Protein AF-A0A553UM55-F1 (afdb_monomer)

Solvent-accessible surface area (backbone atoms only — not comparable to full-atom values): 8524 Å² total; per-residue (Å²): 117,70,66,62,57,51,51,53,53,50,52,52,50,50,52,51,50,57,58,71,70,50,96,56,97,57,53,70,60,54,51,50,51,49,63,61,45,49,60,54,52,50,52,53,50,52,53,51,48,54,51,54,50,28,52,60,49,50,72,75,58,65,62,60,73,40,74,34,37,42,31,39,67,49,100,84,70,50,80,46,75,49,78,46,79,36,34,37,67,50,39,27,41,48,60,56,29,18,75,70,30,50,38,32,50,45,96,89,48,75,47,77,30,55,64,72,37,45,77,44,67,89,67,65,50,70,68,42,34,50,25,36,44,76,70,66,75,54,77,70,45,74,46,81,81,88,81,129

Mean predicted aligned error: 13.41 Å

Radius of gyration: 24.22 Å; Cα contacts (8 Å, |Δi|>4): 176; chains: 1; bounding box: 52×24×69 Å

Nearest PDB structures (foldseek):
  2wbl-assembly1_B  TM=4.075E-01  e=6.014E+00  Arabidopsis thaliana
  4u7c-assembly1_A  TM=3.956E-01  e=9.672E+00  Homo sapiens

Organism: NCBI:txid2592048

Structure (mmCIF, N/CA/C/O backbone):
data_AF-A0A553UM55-F1
#
_entry.id   AF-A0A553UM55-F1
#
loop_
_atom_site.group_PDB
_atom_site.id
_atom_site.type_symbol
_atom_site.label_atom_id
_atom_site.label_alt_id
_atom_site.label_comp_id
_atom_site.label_asym_id
_atom_site.label_entity_id
_atom_site.label_seq_id
_atom_site.pdbx_PDB_ins_code
_atom_site.Cartn_x
_atom_site.Cartn_y
_atom_site.Cartn_z
_atom_site.occupancy
_atom_site.B_iso_or_equiv
_atom_site.auth_seq_id
_atom_site.auth_comp_id
_atom_site.auth_asym_id
_atom_site.auth_atom_id
_atom_site.pdbx_PDB_model_num
ATOM 1 N N . MET A 1 1 ? -25.617 -8.669 10.682 1.00 58.22 1 MET A N 1
ATOM 2 C CA . MET A 1 1 ? -24.338 -8.615 11.431 1.00 58.22 1 MET A CA 1
ATOM 3 C C . MET A 1 1 ? -24.186 -7.344 12.269 1.00 58.22 1 MET A C 1
ATOM 5 O O . MET A 1 1 ? -23.932 -7.460 13.457 1.00 58.22 1 MET A O 1
ATOM 9 N N . THR A 1 2 ? -24.392 -6.146 11.711 1.00 71.25 2 THR A N 1
ATOM 10 C CA . THR A 1 2 ? -24.262 -4.844 12.415 1.00 71.25 2 THR A CA 1
ATOM 11 C C . THR A 1 2 ? -25.184 -4.676 13.632 1.00 71.25 2 THR A C 1
ATOM 13 O O . THR A 1 2 ? -24.784 -4.100 14.637 1.00 71.25 2 THR A O 1
ATOM 16 N N . TRP A 1 3 ? -26.387 -5.251 13.582 1.00 69.56 3 TRP A N 1
ATOM 17 C CA . TRP A 1 3 ? -27.354 -5.278 14.689 1.00 69.56 3 TRP A CA 1
ATOM 18 C C . TRP A 1 3 ? -26.800 -5.879 15.996 1.00 69.56 3 TRP A C 1
ATOM 20 O O . TRP A 1 3 ? -27.029 -5.332 17.072 1.00 69.56 3 TRP A O 1
ATOM 30 N N . PHE A 1 4 ? -26.023 -6.966 15.917 1.00 78.56 4 PHE A N 1
ATOM 31 C CA . PHE A 1 4 ? -25.440 -7.608 17.104 1.00 78.56 4 PHE A CA 1
ATOM 32 C C . PHE A 1 4 ? -24.376 -6.733 17.783 1.00 78.56 4 PHE A C 1
ATOM 34 O O . PHE A 1 4 ? -24.285 -6.722 19.011 1.00 78.56 4 PHE A O 1
ATOM 41 N N . TYR A 1 5 ? -23.615 -5.963 16.999 1.00 69.50 5 TYR A N 1
ATOM 42 C CA . TYR A 1 5 ? -22.634 -5.003 17.516 1.00 69.50 5 TYR A CA 1
ATOM 43 C C . TYR A 1 5 ? -23.304 -3.800 18.189 1.00 69.50 5 TYR A C 1
ATOM 45 O O . TYR A 1 5 ? -22.850 -3.342 19.235 1.00 69.50 5 TYR A O 1
ATOM 53 N N . LEU A 1 6 ? -24.424 -3.319 17.637 1.00 77.00 6 LEU A N 1
ATOM 54 C CA . LEU A 1 6 ? -25.209 -2.247 18.256 1.00 77.00 6 LEU A CA 1
ATOM 55 C C . LEU A 1 6 ? -25.802 -2.686 19.596 1.00 77.00 6 LEU A C 1
ATOM 57 O O . LEU A 1 6 ? -25.670 -1.967 20.584 1.00 77.00 6 LEU A O 1
ATOM 61 N N . LEU A 1 7 ? -26.391 -3.883 19.654 1.00 80.31 7 LEU A N 1
ATOM 62 C CA . LEU A 1 7 ? -26.957 -4.420 20.892 1.00 80.31 7 LEU A CA 1
ATOM 63 C C . LEU A 1 7 ? -25.908 -4.580 21.990 1.00 80.31 7 LEU A C 1
ATOM 65 O O . LEU A 1 7 ? -26.149 -4.152 23.114 1.00 80.31 7 LEU A O 1
ATOM 69 N N . THR A 1 8 ? -24.743 -5.149 21.673 1.00 77.25 8 THR A N 1
ATOM 70 C CA . THR A 1 8 ? -23.663 -5.319 22.658 1.00 77.25 8 THR A CA 1
ATOM 71 C C . THR A 1 8 ? -23.120 -3.977 23.143 1.00 77.25 8 THR A C 1
ATOM 73 O O . THR A 1 8 ? -22.926 -3.807 24.345 1.00 77.25 8 THR A O 1
ATOM 76 N N . SER A 1 9 ? -22.962 -2.990 22.256 1.00 75.94 9 SER A N 1
ATOM 77 C CA . SER A 1 9 ? -22.512 -1.649 22.648 1.00 75.94 9 SER A CA 1
ATOM 78 C C . SER A 1 9 ? -23.526 -0.920 23.541 1.00 75.94 9 SER A C 1
ATOM 80 O O . SER A 1 9 ? -23.130 -0.264 24.505 1.00 75.94 9 SER A O 1
ATOM 82 N N . ILE A 1 10 ? -24.828 -1.056 23.263 1.00 78.44 10 ILE A N 1
ATOM 83 C CA . ILE A 1 10 ? -25.904 -0.464 24.076 1.00 78.44 10 ILE A CA 1
ATOM 84 C C . ILE A 1 10 ? -25.974 -1.131 25.454 1.00 78.44 10 ILE A C 1
ATOM 86 O O . ILE A 1 10 ? -26.070 -0.435 26.463 1.00 78.44 10 ILE A O 1
ATOM 90 N N . LEU A 1 11 ? -25.875 -2.463 25.514 1.00 79.69 11 LEU A N 1
ATOM 91 C CA . LEU A 1 11 ? -25.864 -3.220 26.771 1.00 79.69 11 LEU A CA 1
ATOM 92 C C . LEU A 1 11 ? -24.680 -2.822 27.659 1.00 79.69 11 LEU A C 1
ATOM 94 O O . LEU A 1 11 ? -24.857 -2.591 28.853 1.00 79.69 11 LEU A O 1
ATOM 98 N N . MET A 1 12 ? -23.492 -2.679 27.065 1.00 76.38 12 MET A N 1
ATOM 99 C CA . MET A 1 12 ? -22.284 -2.248 27.773 1.00 76.38 12 MET A CA 1
ATOM 100 C C . MET A 1 12 ? -22.416 -0.808 28.289 1.00 76.38 12 MET A C 1
ATOM 102 O O . MET A 1 12 ? -22.058 -0.523 29.431 1.00 76.38 12 MET A O 1
ATOM 106 N N . GLY A 1 13 ? -22.983 0.089 27.473 1.00 77.81 13 GLY A N 1
ATOM 107 C CA . GLY A 1 13 ? -23.262 1.473 27.857 1.00 77.81 13 GLY A CA 1
ATOM 108 C C . GLY A 1 13 ? -24.268 1.575 29.006 1.00 77.81 13 GLY A C 1
ATOM 109 O O . GLY A 1 13 ? -24.026 2.302 29.965 1.00 77.81 13 GLY A O 1
ATOM 110 N N . LEU A 1 14 ? -25.354 0.798 28.960 1.00 76.44 14 LEU A N 1
ATOM 111 C CA . LEU A 1 14 ? -26.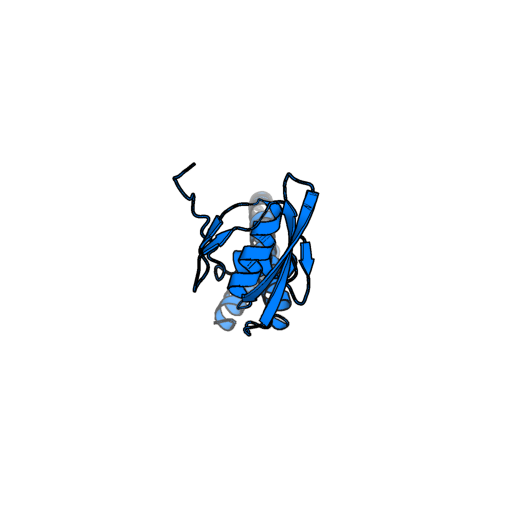353 0.730 30.032 1.00 76.44 14 LEU A CA 1
ATOM 112 C C . LEU A 1 14 ? -25.785 0.135 31.324 1.00 76.44 14 LEU A C 1
ATOM 114 O O . LEU A 1 14 ? -26.097 0.634 32.402 1.00 76.44 14 LEU A O 1
ATOM 118 N N . ALA A 1 15 ? -24.928 -0.884 31.233 1.00 74.44 15 ALA A N 1
ATOM 119 C CA . ALA A 1 15 ? -24.258 -1.467 32.394 1.00 74.44 15 ALA A CA 1
ATOM 120 C C . ALA A 1 15 ? -23.307 -0.464 33.069 1.00 74.44 15 ALA A C 1
ATOM 122 O O . ALA A 1 15 ? -23.316 -0.337 34.293 1.00 74.44 15 ALA A O 1
ATOM 123 N N . LEU A 1 16 ? -22.541 0.2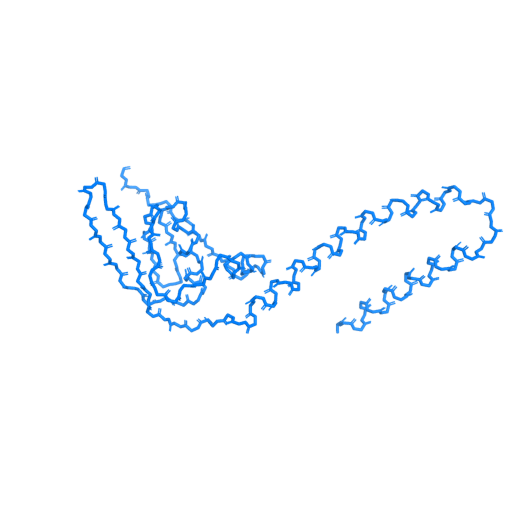97 32.278 1.00 67.69 16 LEU A N 1
ATOM 124 C CA . LEU A 1 16 ? -21.692 1.392 32.762 1.00 67.69 16 LEU A CA 1
ATOM 125 C C . LEU A 1 16 ? -22.516 2.504 33.420 1.00 67.69 16 LEU A C 1
ATOM 127 O O . LEU A 1 16 ? -22.167 2.965 34.506 1.00 67.69 16 LEU A O 1
ATOM 131 N N . LEU A 1 17 ? -23.629 2.900 32.796 1.00 70.12 17 LEU A N 1
ATOM 132 C CA . LEU A 1 17 ? -24.529 3.924 33.326 1.00 70.12 17 LEU A CA 1
ATOM 133 C C . LEU A 1 17 ? -25.155 3.470 34.654 1.00 70.12 17 LEU A C 1
ATOM 135 O O . LEU A 1 17 ? -25.153 4.216 35.629 1.00 70.12 17 LEU A O 1
ATOM 139 N N . ALA A 1 18 ? -25.610 2.217 34.732 1.00 68.12 18 ALA A N 1
ATOM 140 C CA . ALA A 1 18 ? -26.153 1.626 35.953 1.00 68.12 18 ALA A CA 1
ATOM 141 C C . ALA A 1 18 ? -25.111 1.534 37.085 1.00 68.12 18 ALA A C 1
ATOM 143 O O . ALA A 1 18 ? -25.460 1.722 38.251 1.00 68.12 18 ALA A O 1
ATOM 144 N N . LEU A 1 19 ? -23.836 1.292 36.756 1.00 63.16 19 LEU A N 1
ATOM 145 C CA . LEU A 1 19 ? -22.733 1.308 37.723 1.00 63.16 19 LEU A CA 1
ATOM 146 C C . LEU A 1 19 ? -22.434 2.720 38.249 1.00 63.16 19 LEU A C 1
ATOM 148 O O . LEU A 1 19 ? -22.161 2.884 39.434 1.00 63.16 19 LEU A O 1
ATOM 152 N N . LEU A 1 20 ? -22.490 3.733 37.377 1.00 63.16 20 LEU A N 1
ATOM 153 C CA . LEU A 1 20 ? -22.260 5.142 37.722 1.00 63.16 20 LEU A CA 1
ATOM 154 C C . LEU A 1 20 ? -23.390 5.738 38.573 1.00 63.16 20 LEU A C 1
ATOM 156 O O . LEU A 1 20 ? -23.123 6.581 39.429 1.00 63.16 20 LEU A O 1
ATOM 160 N N . LEU A 1 21 ? -24.637 5.297 38.360 1.00 64.75 21 LEU A N 1
ATOM 161 C CA . LEU A 1 21 ? -25.797 5.759 39.128 1.00 64.75 21 LEU A CA 1
ATOM 162 C C . LEU A 1 21 ? -25.963 5.069 40.495 1.00 64.75 21 LEU A C 1
ATOM 164 O O . LEU A 1 21 ? -26.751 5.557 41.305 1.00 64.75 21 LEU A O 1
ATOM 168 N N . ARG A 1 22 ? -25.247 3.973 40.795 1.00 59.88 22 ARG A N 1
ATOM 169 C CA . ARG A 1 22 ? -25.329 3.324 42.117 1.00 59.88 22 ARG A CA 1
ATOM 170 C C . ARG A 1 22 ? -24.500 4.082 43.169 1.00 59.88 22 ARG A C 1
ATOM 172 O O . ARG A 1 22 ? -23.282 4.211 43.017 1.00 59.88 22 ARG A O 1
ATOM 179 N N . PRO A 1 23 ? -25.115 4.568 44.264 1.00 53.81 23 PRO A N 1
ATOM 180 C CA . PRO A 1 23 ? -24.402 5.207 45.360 1.00 53.81 23 PRO A CA 1
ATOM 181 C C . PRO A 1 23 ? -23.828 4.128 46.289 1.00 53.81 23 PRO A C 1
ATOM 183 O O . PRO A 1 23 ? -24.412 3.816 47.318 1.00 53.81 23 PRO A O 1
ATOM 186 N N . ASP A 1 24 ? -22.693 3.539 45.913 1.00 58.84 24 ASP A N 1
ATOM 187 C CA . ASP A 1 24 ? -22.018 2.505 46.711 1.00 58.84 24 ASP A CA 1
ATOM 188 C C . ASP A 1 24 ? -20.581 2.944 47.080 1.00 58.84 24 ASP A C 1
ATOM 190 O O . ASP A 1 24 ? -19.887 3.521 46.236 1.00 58.84 24 ASP A O 1
ATOM 194 N N . PRO A 1 25 ? -20.080 2.669 48.303 1.00 59.88 25 PRO A N 1
ATOM 195 C CA . PRO A 1 25 ? -18.724 3.014 48.769 1.00 59.88 25 PRO A CA 1
ATOM 196 C C . PRO A 1 25 ? -17.558 2.369 47.986 1.00 59.88 25 PRO A C 1
ATOM 198 O O . PRO A 1 25 ? -16.397 2.630 48.288 1.00 59.88 25 PRO A O 1
ATOM 201 N N . GLN A 1 26 ? -17.829 1.572 46.948 1.00 56.53 26 GLN A N 1
ATOM 202 C CA . GLN A 1 26 ? -16.832 0.874 46.119 1.00 56.53 26 GLN A CA 1
ATOM 203 C C . GLN A 1 26 ? -16.311 1.702 44.922 1.00 56.53 26 GLN A C 1
ATOM 205 O O . GLN A 1 26 ? -15.597 1.183 44.061 1.00 56.53 26 GLN A O 1
ATOM 210 N N . ARG A 1 27 ? -16.612 3.011 44.890 1.00 62.16 27 ARG A N 1
ATOM 211 C CA . ARG A 1 27 ? -16.152 3.987 43.879 1.00 62.16 27 ARG A CA 1
ATOM 212 C C . ARG A 1 27 ? -14.673 3.910 43.466 1.00 62.16 27 ARG A C 1
ATOM 214 O O . ARG A 1 27 ? -14.415 4.075 42.276 1.00 62.16 27 ARG A O 1
ATOM 221 N N . PRO A 1 28 ? -13.685 3.683 44.357 1.00 65.50 28 PRO A N 1
ATOM 222 C CA . PRO A 1 28 ? -12.295 3.617 43.904 1.00 65.50 28 PRO A CA 1
ATOM 223 C C . PRO A 1 28 ? -12.030 2.410 42.994 1.00 65.50 28 PRO A C 1
ATOM 225 O O . PRO A 1 28 ? -11.243 2.525 42.058 1.00 65.50 28 PRO A O 1
ATOM 228 N N . LEU A 1 29 ? -12.717 1.283 43.211 1.00 65.25 29 LEU A N 1
ATOM 229 C CA . LEU A 1 29 ? -12.539 0.067 42.417 1.00 65.25 29 LEU A CA 1
ATOM 230 C C . LEU A 1 29 ? -13.191 0.197 41.034 1.00 65.25 29 LEU A C 1
ATOM 232 O O . LEU A 1 29 ? -12.608 -0.219 40.035 1.00 65.25 29 LEU A O 1
ATOM 236 N N . THR A 1 30 ? -14.362 0.838 40.954 1.00 67.25 30 THR A N 1
ATOM 237 C CA . THR A 1 30 ? -15.029 1.128 39.675 1.00 67.25 30 THR A CA 1
ATOM 238 C C . THR A 1 30 ? -14.292 2.188 38.862 1.00 67.25 30 THR A C 1
ATOM 240 O O . THR A 1 30 ? -14.185 2.033 37.648 1.00 67.25 30 THR A O 1
ATOM 243 N N . LEU A 1 31 ? -13.711 3.209 39.503 1.00 69.50 31 LEU A N 1
ATOM 244 C CA . LEU A 1 31 ? -12.825 4.171 38.835 1.00 69.50 31 LEU A CA 1
ATOM 245 C C . LEU A 1 31 ? -11.572 3.494 38.268 1.00 69.50 31 LEU A C 1
ATOM 247 O O . LEU A 1 31 ? -11.174 3.799 37.147 1.00 69.50 31 LEU A O 1
ATOM 251 N N . TRP A 1 32 ? -10.990 2.540 38.998 1.00 70.38 32 TRP A N 1
ATOM 252 C CA . TRP A 1 32 ? -9.857 1.746 38.518 1.00 70.38 32 TRP A CA 1
ATOM 253 C C . TRP A 1 32 ? -10.222 0.868 37.318 1.00 70.38 32 TRP A C 1
ATOM 255 O O . TRP A 1 32 ? -9.496 0.827 36.327 1.00 70.38 32 TRP A O 1
ATOM 265 N N . LEU A 1 33 ? -11.377 0.207 37.379 1.00 70.88 33 LEU A N 1
ATOM 266 C CA . LEU A 1 33 ? -11.897 -0.601 36.278 1.00 70.88 33 LEU A CA 1
ATOM 267 C C . LEU A 1 33 ? -12.186 0.251 35.038 1.00 70.88 33 LEU A C 1
ATOM 269 O O . LEU A 1 33 ? -11.803 -0.140 33.940 1.00 70.88 33 LEU A O 1
ATOM 273 N N . LEU A 1 34 ? -12.790 1.433 35.197 1.00 66.75 34 LEU A N 1
ATOM 274 C CA . LEU A 1 34 ? -13.004 2.373 34.091 1.00 66.75 34 LEU A CA 1
ATOM 275 C C . LEU A 1 34 ? -11.684 2.883 33.506 1.00 66.75 34 LEU A C 1
ATOM 277 O O . LEU A 1 34 ? -11.549 2.943 32.284 1.00 66.75 34 LEU A O 1
ATOM 281 N N . ALA A 1 35 ? -10.707 3.208 34.355 1.00 73.25 35 ALA A N 1
ATOM 282 C CA . ALA A 1 35 ? -9.383 3.637 33.917 1.00 73.25 35 ALA A CA 1
ATOM 283 C C . ALA A 1 35 ? -8.658 2.539 33.121 1.00 73.25 35 ALA A C 1
ATOM 285 O O . ALA A 1 35 ? -7.966 2.848 32.155 1.00 73.25 35 ALA A O 1
ATOM 286 N N . ALA A 1 36 ? -8.863 1.266 33.471 1.00 72.38 36 ALA A N 1
ATOM 287 C CA . ALA A 1 36 ? -8.334 0.125 32.725 1.00 72.38 36 ALA A CA 1
ATOM 288 C C . ALA A 1 36 ? -9.129 -0.186 31.441 1.00 72.38 36 ALA A C 1
ATOM 290 O O . ALA A 1 36 ? -8.559 -0.667 30.463 1.00 72.38 36 ALA A O 1
ATOM 291 N N . LEU A 1 37 ? -10.433 0.107 31.407 1.00 74.25 37 LEU A N 1
ATOM 292 C CA . LEU A 1 37 ? -11.296 -0.151 30.248 1.00 74.25 37 LEU A CA 1
ATOM 293 C C . LEU A 1 37 ? -11.119 0.893 29.129 1.00 74.25 37 LEU A C 1
ATOM 295 O O . LEU A 1 37 ? -11.206 0.567 27.945 1.00 74.25 37 LEU A O 1
ATOM 299 N N . LEU A 1 38 ? -10.848 2.146 29.498 1.00 75.56 38 LEU A N 1
ATOM 300 C CA . LEU A 1 38 ? -10.595 3.264 28.582 1.00 75.56 38 LEU A CA 1
ATOM 301 C C . LEU A 1 38 ? -9.525 2.970 27.510 1.00 75.56 38 LEU A C 1
ATOM 303 O O . LEU A 1 38 ? -9.829 3.140 26.329 1.00 75.56 38 LEU A O 1
ATOM 307 N N . PRO A 1 39 ? -8.310 2.493 27.845 1.00 75.06 39 PRO A N 1
ATOM 308 C CA . PRO A 1 39 ? -7.293 2.199 26.837 1.00 75.06 39 PRO A CA 1
ATOM 309 C C . PRO A 1 39 ? -7.703 1.063 25.891 1.00 75.06 39 PRO A C 1
ATOM 311 O O . PRO A 1 39 ? -7.356 1.101 24.711 1.00 75.06 39 PRO A O 1
ATOM 314 N N . VAL A 1 40 ? -8.501 0.094 26.355 1.00 74.44 40 VAL A N 1
ATOM 315 C CA . VAL A 1 40 ? -9.032 -0.978 25.496 1.00 74.44 40 VAL A CA 1
ATOM 316 C C . VAL A 1 40 ? -10.025 -0.411 24.479 1.00 74.44 40 VAL A C 1
ATOM 318 O O . VAL A 1 40 ? -9.945 -0.725 23.292 1.00 74.44 40 VAL A O 1
ATOM 321 N N . LEU A 1 41 ? -10.920 0.480 24.910 1.00 74.94 41 LEU A N 1
ATOM 322 C CA . LEU A 1 41 ? -11.864 1.164 24.020 1.00 74.94 41 LEU A CA 1
ATOM 323 C C . LEU A 1 41 ? -11.143 2.040 22.988 1.00 74.94 41 LEU A C 1
ATOM 325 O O . LEU A 1 41 ? -11.519 2.035 21.815 1.00 74.94 41 LEU A O 1
ATOM 329 N N . VAL A 1 42 ? -10.082 2.743 23.395 1.00 76.88 42 VAL A N 1
ATOM 330 C CA . VAL A 1 42 ? -9.239 3.536 22.485 1.00 76.88 42 VAL A CA 1
ATOM 331 C C . VAL A 1 42 ? -8.546 2.637 21.457 1.00 76.88 42 VAL A C 1
ATOM 333 O O . VAL A 1 42 ? -8.557 2.948 20.269 1.00 76.88 42 VAL A O 1
ATOM 336 N N . ALA A 1 43 ? -8.009 1.487 21.869 1.00 74.88 43 ALA A N 1
ATOM 337 C CA . ALA A 1 43 ? -7.373 0.549 20.944 1.00 74.88 43 ALA A CA 1
ATOM 338 C C . ALA A 1 43 ? -8.368 -0.017 19.913 1.00 74.88 43 ALA A C 1
ATOM 340 O O . ALA A 1 43 ? -8.074 -0.063 18.718 1.00 74.88 43 ALA A O 1
ATOM 341 N N . VAL A 1 44 ? -9.571 -0.402 20.352 1.00 75.88 44 VAL A N 1
ATOM 342 C CA . VAL A 1 44 ? -10.607 -0.955 19.463 1.00 75.88 44 VAL A CA 1
ATOM 343 C C . VAL A 1 44 ? -11.160 0.110 18.513 1.00 75.88 44 VAL A C 1
ATOM 345 O O . VAL A 1 44 ? -11.346 -0.160 17.326 1.00 75.88 44 VAL A O 1
ATOM 348 N N . THR A 1 45 ? -11.389 1.333 18.999 1.00 77.44 45 THR A N 1
ATOM 349 C CA . THR A 1 45 ? -11.838 2.445 18.146 1.00 77.44 45 THR A CA 1
ATOM 350 C C . THR A 1 45 ? -10.778 2.829 17.120 1.00 77.44 45 THR A C 1
ATOM 352 O O . THR A 1 45 ? -11.128 3.011 15.956 1.00 77.44 45 THR A O 1
ATOM 355 N N . ALA A 1 46 ? -9.496 2.860 17.494 1.00 69.88 46 ALA A N 1
ATOM 356 C CA . ALA A 1 46 ? -8.396 3.086 16.557 1.00 69.88 46 ALA A CA 1
ATOM 357 C C . ALA A 1 46 ? -8.325 1.999 15.469 1.00 69.88 46 ALA A C 1
ATOM 359 O O . ALA A 1 46 ? -8.185 2.316 14.286 1.00 69.88 46 ALA A O 1
ATOM 360 N N . ALA A 1 47 ? -8.500 0.725 15.838 1.00 72.94 47 ALA A N 1
ATOM 361 C CA . ALA A 1 47 ? -8.535 -0.380 14.879 1.00 72.94 47 ALA A CA 1
ATOM 362 C C . ALA A 1 47 ? -9.713 -0.258 13.890 1.00 72.94 47 ALA A C 1
ATOM 364 O O . ALA A 1 47 ? -9.530 -0.398 12.679 1.00 72.94 47 ALA A O 1
ATOM 365 N N . MET A 1 48 ? -10.911 0.065 14.389 1.00 70.31 48 MET A N 1
ATOM 366 C CA . MET A 1 48 ? -12.112 0.281 13.569 1.00 70.31 48 MET A CA 1
ATOM 367 C C . MET A 1 48 ? -11.971 1.491 12.638 1.00 70.31 48 MET A C 1
ATOM 369 O O . MET A 1 48 ? -12.391 1.433 11.481 1.00 70.31 48 MET A O 1
ATOM 373 N N . PHE A 1 49 ? -11.341 2.573 13.106 1.00 72.44 49 PHE A N 1
ATOM 374 C CA . PHE A 1 49 ? -11.065 3.751 12.281 1.00 72.44 49 PHE A CA 1
ATOM 375 C C . PHE A 1 49 ? -10.149 3.408 11.103 1.00 72.44 49 PHE A C 1
ATOM 377 O O . PHE A 1 49 ? -10.429 3.809 9.973 1.00 72.44 49 PHE A O 1
ATOM 384 N N . GLY A 1 50 ? -9.111 2.600 11.347 1.00 67.31 50 GLY A N 1
ATOM 385 C CA . GLY A 1 50 ? -8.223 2.098 10.298 1.00 67.31 50 GLY A CA 1
ATOM 386 C C . GLY A 1 50 ? -8.963 1.285 9.231 1.00 67.31 50 GLY A C 1
ATOM 387 O O . GLY A 1 50 ? -8.745 1.492 8.038 1.00 67.31 50 GLY A O 1
ATOM 388 N N . GLN A 1 51 ? -9.898 0.418 9.635 1.00 68.69 51 GLN A N 1
ATOM 389 C CA . GLN A 1 51 ? -10.708 -0.366 8.693 1.00 68.69 51 GLN A CA 1
ATOM 390 C C . GLN A 1 51 ? -11.687 0.496 7.886 1.00 68.69 51 GLN A C 1
ATOM 392 O O . GLN A 1 51 ? -11.802 0.326 6.672 1.00 68.69 51 GLN A O 1
ATOM 397 N N . ALA A 1 52 ? -12.362 1.450 8.530 1.00 70.31 52 ALA A N 1
ATOM 398 C CA . ALA A 1 52 ? -13.286 2.355 7.849 1.00 70.31 52 ALA A CA 1
ATOM 399 C C . ALA A 1 52 ? -12.559 3.259 6.841 1.00 70.31 52 ALA A C 1
ATOM 401 O O . ALA A 1 52 ? -13.061 3.519 5.747 1.00 70.31 52 ALA A O 1
ATOM 402 N N . GLN A 1 53 ? -11.357 3.721 7.190 1.00 69.62 53 GLN A N 1
ATOM 403 C CA . GLN A 1 53 ? -10.533 4.523 6.296 1.00 69.62 53 GLN A CA 1
ATOM 404 C C . GLN A 1 53 ? -10.043 3.701 5.101 1.00 69.62 53 GLN A C 1
ATOM 406 O O . GLN A 1 53 ? -10.139 4.184 3.976 1.00 69.62 53 GLN A O 1
ATOM 411 N N . ALA A 1 54 ? -9.632 2.447 5.318 1.00 64.00 54 ALA A N 1
ATOM 412 C CA . ALA A 1 54 ? -9.289 1.529 4.235 1.00 64.00 54 ALA A CA 1
ATOM 413 C C . ALA A 1 54 ? -10.480 1.264 3.296 1.00 64.00 54 ALA A C 1
ATOM 415 O O . ALA A 1 54 ? -10.325 1.271 2.083 1.00 64.00 54 ALA A O 1
ATOM 416 N N . GLN A 1 55 ? -11.698 1.096 3.818 1.00 69.00 55 GLN A N 1
ATOM 417 C CA . GLN A 1 55 ? -12.881 0.921 2.965 1.00 69.00 55 GLN A CA 1
ATOM 418 C C . GLN A 1 55 ? -13.209 2.167 2.132 1.00 69.00 55 GLN A C 1
ATOM 420 O O . GLN A 1 55 ? -13.596 2.040 0.972 1.00 69.00 55 GLN A O 1
ATOM 425 N N . ARG A 1 56 ? -13.029 3.371 2.691 1.00 70.88 56 ARG A N 1
ATOM 426 C CA . ARG A 1 56 ? -13.235 4.627 1.951 1.00 70.88 56 ARG A CA 1
ATOM 427 C C . ARG A 1 56 ? -12.189 4.852 0.867 1.00 70.88 56 ARG A C 1
ATOM 429 O O . ARG A 1 56 ? -12.523 5.380 -0.187 1.00 70.88 56 ARG A O 1
ATOM 436 N N . THR A 1 57 ? -10.935 4.473 1.098 1.00 70.62 57 THR A N 1
ATOM 437 C CA . THR A 1 57 ? -9.924 4.560 0.036 1.00 70.62 57 THR A CA 1
ATOM 438 C C . THR A 1 57 ? -10.192 3.530 -1.060 1.00 70.62 57 THR A C 1
ATOM 440 O O . THR A 1 57 ? -10.054 3.842 -2.238 1.00 70.62 57 THR A O 1
ATOM 443 N N . LEU A 1 58 ? -10.684 2.342 -0.700 1.00 66.50 58 LEU A N 1
ATOM 444 C CA . LEU A 1 58 ? -11.041 1.294 -1.657 1.00 66.50 58 LEU A CA 1
ATOM 445 C C . LEU A 1 58 ? -12.319 1.580 -2.458 1.00 66.50 58 LEU A C 1
ATOM 447 O O . LEU A 1 58 ? -12.480 1.017 -3.534 1.00 66.50 58 LEU A O 1
ATOM 451 N N . SER A 1 59 ? -13.218 2.461 -2.006 1.00 66.12 59 SER A N 1
ATOM 452 C CA . SER A 1 59 ? -14.436 2.768 -2.777 1.00 66.12 59 SER A CA 1
ATOM 453 C C . SER A 1 59 ? -14.167 3.501 -4.095 1.00 66.12 59 SER A C 1
ATOM 455 O O . SER A 1 59 ? -14.997 3.443 -4.996 1.00 66.12 59 SER A O 1
ATOM 457 N N . ALA A 1 60 ? -13.022 4.180 -4.214 1.00 70.56 60 ALA A N 1
ATOM 458 C CA . ALA A 1 60 ? -12.580 4.822 -5.455 1.00 70.56 60 ALA A CA 1
ATOM 459 C C . ALA A 1 60 ? -11.600 3.950 -6.263 1.00 70.56 60 ALA A C 1
ATOM 461 O O . ALA A 1 60 ? -11.227 4.309 -7.380 1.00 70.56 60 ALA A O 1
ATOM 462 N N . PHE A 1 61 ? -11.185 2.805 -5.713 1.00 70.38 61 PHE A N 1
ATOM 463 C CA . PHE A 1 61 ? -10.193 1.937 -6.326 1.00 70.38 61 PHE A CA 1
ATOM 464 C C . PHE A 1 61 ? -10.795 1.171 -7.507 1.00 70.38 61 PHE A C 1
ATOM 466 O O . PHE A 1 61 ? -11.771 0.434 -7.361 1.00 70.38 61 PHE A O 1
ATOM 473 N N . ASN A 1 62 ? -10.181 1.310 -8.683 1.00 72.00 62 ASN A N 1
ATOM 474 C CA . ASN A 1 62 ? -10.562 0.562 -9.874 1.00 72.00 62 ASN A CA 1
ATOM 475 C C . ASN A 1 62 ? -9.633 -0.657 -10.055 1.00 72.00 62 ASN A C 1
ATOM 477 O O . ASN A 1 62 ? -8.453 -0.473 -10.367 1.00 72.00 62 ASN A O 1
ATOM 481 N N . PRO A 1 63 ? -10.132 -1.899 -9.897 1.00 69.25 63 PRO A N 1
ATOM 482 C CA . PRO A 1 63 ? -9.319 -3.103 -10.052 1.00 69.25 63 PRO A CA 1
ATOM 483 C C . PRO A 1 63 ? -9.030 -3.479 -11.515 1.00 69.25 63 PRO A C 1
ATOM 485 O O . PRO A 1 63 ? -8.304 -4.450 -11.739 1.00 69.25 63 PRO A O 1
ATOM 488 N N . ALA A 1 64 ? -9.579 -2.759 -12.503 1.00 74.88 64 ALA A N 1
ATOM 489 C CA . ALA A 1 64 ? -9.419 -3.081 -13.920 1.00 74.88 64 ALA A CA 1
ATOM 490 C C . ALA A 1 64 ? -7.944 -3.164 -14.354 1.00 74.88 64 ALA A C 1
ATOM 492 O O . ALA A 1 64 ? -7.080 -2.444 -13.839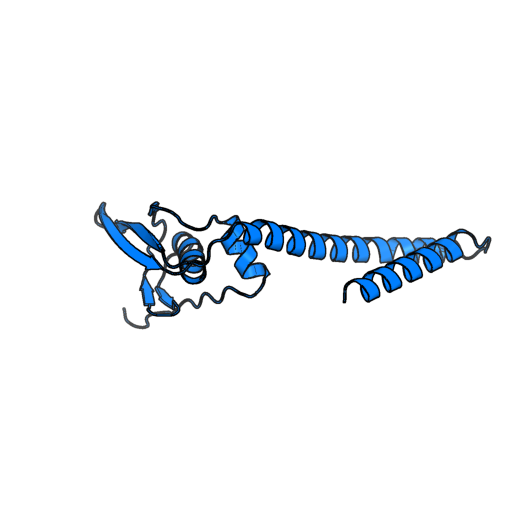 1.00 74.88 64 ALA A O 1
ATOM 493 N N . LEU A 1 65 ? -7.670 -4.029 -15.340 1.00 76.88 65 LEU A N 1
ATOM 494 C CA . LEU A 1 65 ? -6.388 -4.016 -16.040 1.00 76.88 65 LEU A CA 1
ATOM 495 C C . LEU A 1 65 ? -6.218 -2.672 -16.743 1.00 76.88 65 LEU A C 1
ATOM 497 O O . LEU A 1 65 ? -7.101 -2.222 -17.472 1.00 76.88 65 LEU A O 1
ATOM 501 N N . GLN A 1 66 ? -5.077 -2.043 -16.495 1.00 81.75 66 GLN A N 1
ATOM 502 C CA . GLN A 1 66 ? -4.691 -0.797 -17.138 1.00 81.75 66 GLN A CA 1
ATOM 503 C C . GLN A 1 66 ? -3.233 -0.895 -17.558 1.00 81.75 66 GLN A C 1
ATOM 505 O O . GLN A 1 66 ? -2.410 -1.474 -16.839 1.00 81.75 66 GLN A O 1
ATOM 510 N N . ASP A 1 67 ? -2.928 -0.291 -18.700 1.00 81.75 67 ASP A N 1
ATOM 511 C CA . ASP A 1 67 ? -1.561 -0.142 -19.169 1.00 81.75 67 ASP A CA 1
ATOM 512 C C . ASP A 1 67 ? -0.864 0.936 -18.344 1.00 81.75 67 ASP A C 1
ATOM 514 O O . ASP A 1 67 ? -1.359 2.054 -18.172 1.00 81.75 67 ASP A O 1
ATOM 518 N N . ARG A 1 68 ? 0.282 0.574 -17.775 1.00 82.31 68 ARG A N 1
ATOM 519 C CA . ARG A 1 68 ? 1.041 1.407 -16.845 1.00 82.31 68 ARG A CA 1
ATOM 520 C C . ARG A 1 68 ? 2.494 1.421 -17.273 1.00 82.31 68 ARG A C 1
ATOM 522 O O . ARG A 1 68 ? 3.038 0.393 -17.667 1.00 82.31 68 ARG A O 1
ATOM 529 N N . ALA A 1 69 ? 3.128 2.581 -17.188 1.00 83.50 69 ALA A N 1
ATOM 530 C CA . ALA A 1 69 ? 4.521 2.741 -17.561 1.00 83.50 69 ALA A CA 1
ATOM 531 C C . ALA A 1 69 ? 5.397 2.802 -16.305 1.00 83.50 69 ALA A C 1
ATOM 533 O O . ALA A 1 69 ? 5.070 3.455 -15.312 1.00 83.50 69 ALA A O 1
ATOM 534 N N . LEU A 1 70 ? 6.520 2.101 -16.347 1.00 84.38 70 LEU A N 1
ATOM 535 C CA . LEU A 1 70 ? 7.524 2.082 -15.298 1.00 84.38 70 LEU A CA 1
ATOM 536 C C . LEU A 1 70 ? 8.834 2.544 -15.923 1.00 84.38 70 LEU A C 1
ATOM 538 O O . LEU A 1 70 ? 9.328 1.904 -16.848 1.00 84.38 70 LEU A O 1
ATOM 542 N N . ALA A 1 71 ? 9.364 3.668 -15.453 1.00 85.56 71 ALA A N 1
ATOM 543 C CA . ALA A 1 71 ? 10.646 4.188 -15.905 1.00 85.56 71 ALA A CA 1
ATOM 544 C C . ALA A 1 71 ? 11.690 4.055 -14.805 1.00 85.56 71 ALA A C 1
ATOM 546 O O . ALA A 1 71 ? 11.400 4.237 -13.624 1.00 85.56 71 ALA A O 1
ATOM 547 N N . TRP A 1 72 ? 12.921 3.748 -15.175 1.00 84.88 72 TRP A N 1
ATOM 548 C CA . TRP A 1 72 ? 14.032 3.676 -14.239 1.00 84.88 72 TRP A CA 1
ATOM 549 C C . TRP A 1 72 ? 15.327 4.083 -14.925 1.00 84.88 72 TRP A C 1
ATOM 551 O O . TRP A 1 72 ? 15.421 4.117 -16.151 1.00 84.88 72 TRP A O 1
ATOM 561 N N . ARG A 1 73 ? 16.333 4.399 -14.111 1.00 83.31 73 ARG A N 1
ATOM 562 C CA . ARG A 1 73 ? 17.697 4.614 -14.586 1.00 83.31 73 ARG A CA 1
ATOM 563 C C . ARG A 1 73 ? 18.559 3.431 -14.192 1.00 83.31 73 ARG A C 1
ATOM 565 O O . ARG A 1 73 ? 18.572 3.047 -13.023 1.00 83.31 73 ARG A O 1
ATOM 572 N N . ASP A 1 74 ? 19.267 2.873 -15.164 1.00 79.44 74 ASP A N 1
ATOM 573 C CA . ASP A 1 74 ? 20.266 1.839 -14.905 1.00 79.44 74 ASP A CA 1
ATOM 574 C C . ASP A 1 74 ? 21.516 2.437 -14.248 1.00 79.44 74 ASP A C 1
ATOM 576 O O . ASP A 1 74 ? 21.748 3.648 -14.291 1.00 79.44 74 ASP A O 1
ATOM 580 N N . ALA A 1 75 ? 22.382 1.576 -13.705 1.00 75.06 75 ALA A N 1
ATOM 581 C CA . ALA A 1 75 ? 23.676 1.978 -13.145 1.00 75.06 75 ALA A CA 1
ATOM 582 C C . ALA A 1 75 ? 24.569 2.736 -14.153 1.00 75.06 75 ALA A C 1
ATOM 584 O O . ALA A 1 75 ? 25.406 3.538 -13.750 1.00 75.06 75 ALA A O 1
ATOM 585 N N . GLY A 1 76 ? 24.361 2.522 -15.459 1.00 76.50 76 GLY A N 1
ATOM 586 C CA . GLY A 1 76 ? 25.033 3.247 -16.544 1.00 76.50 76 GLY A CA 1
ATOM 587 C C . GLY A 1 76 ? 24.414 4.605 -16.905 1.00 76.50 76 GLY A C 1
ATOM 588 O O . GLY A 1 76 ? 24.858 5.231 -17.861 1.00 76.50 76 GLY A O 1
ATOM 589 N N . GLY A 1 77 ? 23.376 5.058 -16.194 1.00 78.94 77 GLY A N 1
ATOM 590 C CA . GLY A 1 77 ? 22.709 6.342 -16.438 1.00 78.94 77 GLY A CA 1
ATOM 591 C C . GLY A 1 77 ? 21.716 6.357 -17.606 1.00 78.94 77 GLY A C 1
ATOM 592 O O . GLY A 1 77 ? 21.113 7.398 -17.856 1.00 78.94 77 GLY A O 1
ATOM 593 N N . SER A 1 78 ? 21.512 5.227 -18.292 1.00 82.56 78 SER A N 1
ATOM 594 C CA . SER A 1 78 ? 20.489 5.091 -19.335 1.00 82.56 78 SER A CA 1
ATOM 595 C C . SER A 1 78 ? 19.090 5.098 -18.723 1.00 82.56 78 SER A C 1
ATOM 597 O O . SER A 1 78 ? 18.835 4.392 -17.744 1.00 82.56 78 SER A O 1
ATOM 599 N N . GLU A 1 79 ? 18.187 5.885 -19.304 1.00 85.06 79 GLU A N 1
ATOM 600 C CA . GLU A 1 79 ? 16.765 5.861 -18.970 1.00 85.06 79 GLU A CA 1
ATOM 601 C C . GLU A 1 79 ? 16.076 4.741 -19.743 1.00 85.06 79 GLU A C 1
ATOM 603 O O . GLU A 1 79 ? 16.062 4.735 -20.972 1.00 85.06 79 GLU A O 1
ATOM 608 N N . ASN A 1 80 ? 15.478 3.803 -19.016 1.00 85.06 80 ASN A N 1
ATOM 609 C CA . ASN A 1 80 ? 14.652 2.750 -19.585 1.00 85.06 80 ASN A CA 1
ATOM 610 C C . ASN A 1 80 ? 13.208 2.957 -19.162 1.00 85.06 80 ASN A C 1
ATOM 612 O O . ASN A 1 80 ? 12.927 3.389 -18.045 1.00 85.06 80 ASN A O 1
ATOM 616 N N . THR A 1 81 ? 12.288 2.622 -20.060 1.00 84.75 81 THR A N 1
ATOM 617 C CA . THR A 1 81 ? 10.853 2.642 -19.780 1.00 84.75 81 THR A CA 1
ATOM 618 C C . THR A 1 81 ? 10.241 1.335 -20.253 1.00 84.75 81 THR A C 1
ATOM 620 O O . THR A 1 81 ? 10.498 0.896 -21.371 1.00 84.75 81 THR A O 1
ATOM 623 N N . SER A 1 82 ? 9.420 0.714 -19.411 1.00 83.00 82 SER A N 1
ATOM 624 C CA . SER A 1 82 ? 8.663 -0.491 -19.740 1.00 83.00 82 SER A CA 1
ATOM 625 C C . SER A 1 82 ? 7.180 -0.243 -19.507 1.00 83.00 82 SER A C 1
ATOM 627 O O . SER A 1 82 ? 6.784 0.265 -18.457 1.00 83.00 82 SER A O 1
ATOM 629 N N . THR A 1 83 ? 6.356 -0.582 -20.494 1.00 85.19 83 THR A N 1
ATOM 630 C CA . THR A 1 83 ? 4.898 -0.561 -20.376 1.00 85.19 83 THR A CA 1
ATOM 631 C C . THR A 1 83 ? 4.400 -1.956 -20.026 1.00 85.19 83 THR A C 1
ATOM 633 O O . THR A 1 83 ? 4.727 -2.937 -20.692 1.00 85.19 83 THR A O 1
ATOM 636 N N . LEU A 1 84 ? 3.610 -2.054 -18.960 1.00 82.94 84 LEU A N 1
ATOM 637 C CA . LEU A 1 84 ? 3.029 -3.302 -18.484 1.00 82.94 84 LEU A CA 1
ATOM 638 C C . LEU A 1 84 ? 1.529 -3.134 -18.263 1.00 82.94 84 LEU A C 1
ATOM 640 O O . LEU A 1 84 ? 1.089 -2.173 -17.631 1.00 82.94 84 LEU A O 1
ATOM 644 N N . SER A 1 85 ? 0.753 -4.103 -18.744 1.00 83.94 85 SER A N 1
ATOM 645 C CA . SER A 1 85 ? -0.676 -4.190 -18.449 1.00 83.94 85 SER A CA 1
ATOM 646 C C . SER A 1 85 ? -0.866 -4.941 -17.137 1.00 83.94 85 SER A C 1
ATOM 648 O O . SER A 1 85 ? -0.574 -6.135 -17.042 1.00 83.94 85 SER A O 1
ATOM 650 N N . LEU A 1 86 ? -1.281 -4.223 -16.094 1.00 82.69 86 LEU A N 1
ATOM 651 C CA . LEU A 1 86 ? -1.349 -4.732 -14.723 1.00 82.69 86 LEU A CA 1
ATOM 652 C C . LEU A 1 86 ? -2.730 -4.460 -14.131 1.00 82.69 86 LEU A C 1
ATOM 654 O O . LEU A 1 86 ? -3.256 -3.345 -14.231 1.00 82.69 86 LEU A O 1
ATOM 658 N N . GLY A 1 87 ? -3.291 -5.471 -13.465 1.00 83.19 87 GLY A N 1
ATOM 659 C CA . GLY A 1 87 ? -4.473 -5.301 -12.624 1.00 83.19 87 GLY A CA 1
ATOM 660 C C . GLY A 1 87 ? -4.167 -4.420 -11.412 1.00 83.19 87 GLY A C 1
ATOM 661 O O . GLY A 1 87 ? -3.011 -4.272 -11.010 1.00 83.19 87 GLY A O 1
ATOM 662 N N . GLY A 1 88 ? -5.199 -3.840 -10.796 1.00 81.31 88 GLY A N 1
ATOM 663 C CA . GLY A 1 88 ? -5.010 -2.916 -9.670 1.00 81.31 88 GLY A CA 1
ATOM 664 C C . GLY A 1 88 ? -4.236 -3.518 -8.483 1.00 81.31 88 GLY A C 1
ATOM 665 O O . GLY A 1 88 ? -3.439 -2.822 -7.854 1.00 81.31 88 GLY A O 1
ATOM 666 N N . LEU A 1 89 ? -4.435 -4.811 -8.193 1.00 82.31 89 LEU A N 1
ATOM 667 C CA . LEU A 1 89 ? -3.752 -5.523 -7.101 1.00 82.31 89 LEU A CA 1
ATOM 668 C C . LEU A 1 89 ? -2.254 -5.701 -7.382 1.00 82.31 89 LEU A C 1
ATOM 670 O O . LEU A 1 89 ? -1.417 -5.351 -6.548 1.00 82.31 89 LEU A O 1
ATOM 674 N N . ASP A 1 90 ? -1.911 -6.180 -8.580 1.00 84.81 90 ASP A N 1
ATOM 675 C CA . ASP A 1 90 ? -0.517 -6.337 -8.999 1.00 84.81 90 ASP A CA 1
ATOM 676 C C . ASP A 1 90 ? 0.185 -4.970 -9.057 1.00 84.81 90 AS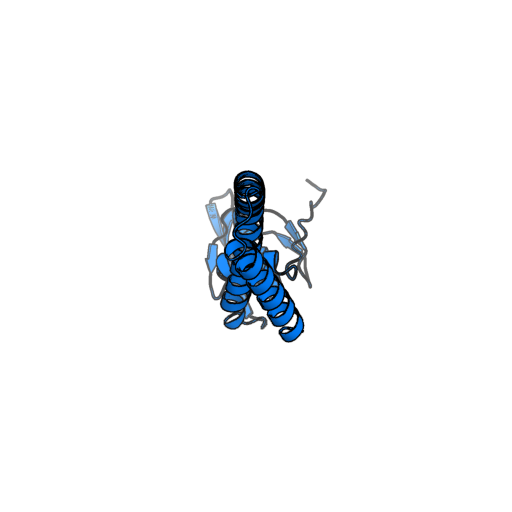P A C 1
ATOM 678 O O . ASP A 1 90 ? 1.320 -4.821 -8.602 1.00 84.81 90 ASP A O 1
ATOM 682 N N . ALA A 1 91 ? -0.513 -3.933 -9.528 1.00 85.06 91 ALA A N 1
ATOM 683 C CA . ALA A 1 91 ? 0.017 -2.578 -9.561 1.00 85.06 91 ALA A CA 1
ATOM 684 C C . ALA A 1 91 ? 0.337 -2.039 -8.158 1.00 85.06 91 ALA A C 1
ATOM 686 O O . ALA A 1 91 ? 1.392 -1.437 -7.965 1.00 85.06 91 ALA A O 1
ATOM 687 N N . ALA A 1 92 ? -0.515 -2.296 -7.162 1.00 86.19 92 ALA A N 1
ATOM 688 C CA . ALA A 1 92 ? -0.252 -1.920 -5.772 1.00 86.19 92 ALA A CA 1
ATOM 689 C C . ALA A 1 92 ? 0.978 -2.643 -5.190 1.00 86.19 92 ALA A C 1
ATOM 691 O O . ALA A 1 92 ? 1.745 -2.037 -4.435 1.00 86.19 92 ALA A O 1
ATOM 692 N N . CYS A 1 93 ? 1.232 -3.895 -5.589 1.00 85.56 93 CYS A N 1
ATOM 693 C CA . CYS A 1 93 ? 2.482 -4.578 -5.253 1.00 85.56 93 CYS A CA 1
ATOM 694 C C . CYS A 1 93 ? 3.704 -3.892 -5.868 1.00 85.56 93 CYS A C 1
ATOM 696 O O . CYS A 1 93 ? 4.711 -3.699 -5.182 1.00 85.56 93 CYS A O 1
ATOM 698 N N . VAL A 1 94 ? 3.607 -3.463 -7.126 1.00 86.75 94 VAL A N 1
ATOM 699 C CA . VAL A 1 94 ? 4.692 -2.760 -7.824 1.00 86.75 94 VAL A CA 1
ATOM 700 C C . VAL A 1 94 ? 4.976 -1.383 -7.210 1.00 86.75 94 VAL A C 1
ATOM 702 O O . VAL A 1 94 ? 6.141 -1.020 -7.055 1.00 86.75 94 VAL A O 1
ATOM 705 N N . VAL A 1 95 ? 3.956 -0.645 -6.751 1.00 87.38 95 VAL A N 1
ATOM 706 C CA . VAL A 1 95 ? 4.150 0.649 -6.059 1.00 87.38 95 VAL A CA 1
ATOM 707 C C . VAL A 1 95 ? 5.004 0.508 -4.797 1.00 87.38 95 VAL A C 1
ATOM 709 O O . VAL A 1 95 ? 5.854 1.356 -4.508 1.00 87.38 95 VAL A O 1
ATOM 712 N N . ARG A 1 96 ? 4.829 -0.582 -4.047 1.00 83.94 96 ARG A N 1
ATOM 713 C CA . ARG A 1 96 ? 5.692 -0.893 -2.899 1.00 83.94 96 ARG A CA 1
ATOM 714 C C . ARG A 1 96 ? 7.054 -1.423 -3.313 1.00 83.94 96 ARG A C 1
ATOM 716 O O . ARG A 1 96 ? 8.055 -1.081 -2.681 1.00 83.94 96 ARG A O 1
ATOM 723 N N . ALA A 1 97 ? 7.096 -2.244 -4.356 1.00 85.50 97 ALA A N 1
ATOM 724 C CA . ALA A 1 97 ? 8.333 -2.772 -4.905 1.00 85.50 97 ALA A CA 1
ATOM 725 C C . ALA A 1 97 ? 9.280 -1.649 -5.344 1.00 85.50 97 ALA A C 1
ATOM 727 O O . ALA A 1 97 ? 10.460 -1.709 -5.014 1.00 85.50 97 ALA A O 1
ATOM 728 N N . ALA A 1 98 ? 8.763 -0.582 -5.962 1.00 86.75 98 ALA A N 1
ATOM 729 C CA . ALA A 1 98 ? 9.548 0.574 -6.398 1.00 86.75 98 ALA A CA 1
ATOM 730 C C . ALA A 1 98 ? 10.324 1.252 -5.251 1.00 86.75 98 ALA A C 1
ATOM 732 O O . ALA A 1 98 ? 11.409 1.786 -5.470 1.00 86.75 98 ALA A O 1
ATOM 733 N N . GLN A 1 99 ? 9.821 1.182 -4.011 1.00 82.81 99 GLN A N 1
ATOM 734 C CA . GLN A 1 99 ? 10.503 1.752 -2.841 1.00 82.81 99 GLN A CA 1
ATOM 735 C C . GLN A 1 99 ? 11.605 0.869 -2.265 1.00 82.81 99 GLN A C 1
ATOM 737 O O . GLN A 1 99 ? 12.479 1.379 -1.580 1.00 82.81 99 GLN A O 1
ATOM 742 N N . ARG A 1 100 ? 11.542 -0.452 -2.454 1.00 81.12 100 ARG A N 1
ATOM 743 C CA . ARG A 1 100 ? 12.528 -1.380 -1.866 1.00 81.12 100 ARG A CA 1
ATOM 744 C C . ARG A 1 100 ? 13.429 -2.041 -2.901 1.00 81.12 100 ARG A C 1
ATOM 746 O O . ARG A 1 100 ? 14.392 -2.694 -2.515 1.00 81.12 100 ARG A O 1
ATOM 753 N N . GLY A 1 101 ? 13.080 -1.927 -4.177 1.00 83.25 101 GLY A N 1
ATOM 754 C CA . GLY A 1 101 ? 13.646 -2.716 -5.258 1.00 83.25 101 GLY A CA 1
ATOM 755 C C . GLY A 1 101 ? 13.368 -4.220 -5.125 1.00 83.25 101 GLY A C 1
ATOM 756 O O . GLY A 1 101 ? 12.892 -4.716 -4.090 1.00 83.25 101 GLY A O 1
ATOM 757 N N . GLY A 1 102 ? 13.673 -4.949 -6.195 1.00 84.31 102 GLY A N 1
ATOM 758 C CA . GLY A 1 102 ? 13.742 -6.409 -6.233 1.00 84.31 102 GLY A CA 1
ATOM 759 C C . GLY A 1 102 ? 12.751 -7.062 -7.193 1.00 84.31 102 GLY A 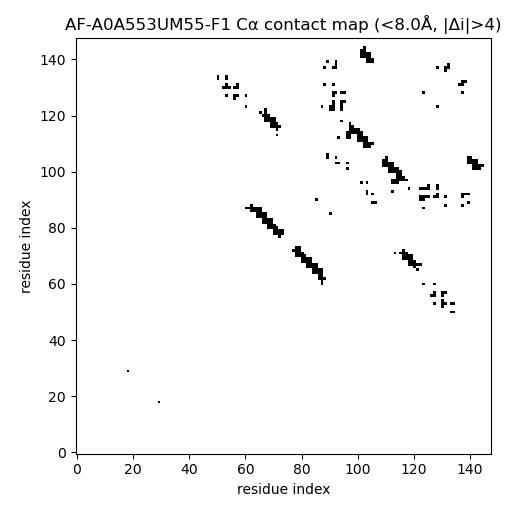C 1
ATOM 760 O O . GLY A 1 102 ? 11.950 -6.404 -7.854 1.00 84.31 102 GLY A O 1
ATOM 761 N N . THR A 1 103 ? 12.812 -8.388 -7.254 1.00 85.12 103 THR A N 1
ATOM 762 C CA . THR A 1 103 ? 11.917 -9.244 -8.040 1.00 85.12 103 THR A CA 1
ATOM 763 C C . THR A 1 103 ? 10.676 -9.638 -7.245 1.00 85.12 103 THR A C 1
ATOM 765 O O . THR A 1 103 ? 10.766 -10.134 -6.117 1.00 85.12 103 THR A O 1
ATOM 768 N N . TYR A 1 104 ? 9.503 -9.444 -7.841 1.00 83.25 104 TYR A N 1
ATOM 769 C CA . TYR A 1 104 ? 8.214 -9.767 -7.232 1.00 83.25 104 TYR A CA 1
ATOM 770 C C . TYR A 1 104 ? 7.426 -10.709 -8.132 1.00 83.25 104 TYR A C 1
ATOM 772 O O . TYR A 1 104 ? 7.463 -10.597 -9.358 1.00 83.25 104 TYR A O 1
ATOM 780 N N . GLN A 1 105 ? 6.722 -11.648 -7.504 1.00 82.06 105 GLN A N 1
ATOM 781 C CA . GLN A 1 105 ? 5.770 -12.515 -8.179 1.00 82.06 105 GLN A CA 1
ATOM 782 C C . GLN A 1 105 ? 4.426 -11.799 -8.241 1.00 82.06 105 GLN A C 1
ATOM 784 O O . GLN A 1 105 ? 3.875 -11.416 -7.208 1.00 82.06 105 GLN A O 1
ATOM 789 N N . LEU A 1 106 ? 3.943 -11.596 -9.457 1.00 82.31 106 LEU A N 1
ATOM 790 C CA . LEU A 1 106 ? 2.622 -11.077 -9.768 1.00 82.31 106 LEU A CA 1
ATOM 791 C C . LEU A 1 106 ? 1.704 -12.245 -10.132 1.00 82.31 106 LEU A C 1
ATOM 793 O O . LEU A 1 106 ? 2.155 -13.381 -10.299 1.00 82.31 106 LEU A O 1
ATOM 797 N N . SER A 1 107 ? 0.415 -11.953 -10.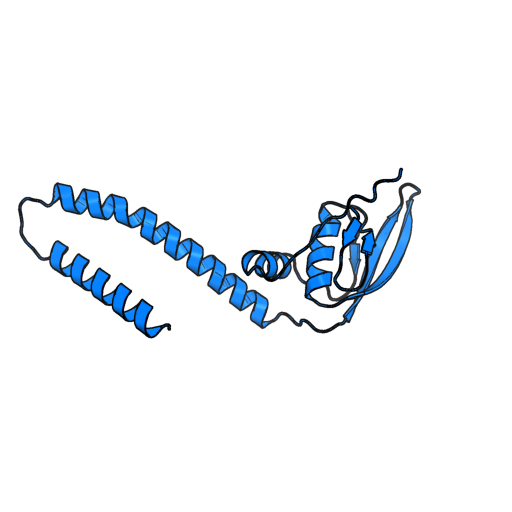286 1.00 79.62 107 SER A N 1
ATOM 798 C CA . SER A 1 107 ? -0.599 -12.961 -10.609 1.00 79.62 107 SER A CA 1
ATOM 799 C C . SER A 1 107 ? -0.281 -13.738 -11.896 1.00 79.62 107 SER A C 1
ATOM 801 O O . SER A 1 107 ? -0.439 -14.955 -11.927 1.00 79.62 107 SER A O 1
ATOM 803 N N . ASN A 1 108 ? 0.224 -13.052 -12.929 1.00 74.56 108 ASN A N 1
ATOM 804 C CA . ASN A 1 108 ? 0.466 -13.636 -14.256 1.00 74.56 108 ASN A CA 1
ATOM 805 C C . ASN A 1 108 ? 1.945 -13.663 -14.686 1.00 74.56 108 ASN A C 1
ATOM 807 O O . ASN A 1 108 ? 2.251 -14.154 -15.771 1.00 74.56 108 ASN A O 1
ATOM 811 N N . SER A 1 109 ? 2.869 -13.112 -13.893 1.00 80.12 109 SER A N 1
ATOM 812 C CA . SER A 1 109 ? 4.285 -13.009 -14.275 1.00 80.12 109 SER A CA 1
ATOM 813 C C . SER A 1 109 ? 5.193 -12.704 -13.081 1.00 80.12 109 SER A C 1
ATOM 815 O O . SER A 1 109 ? 4.735 -12.434 -11.976 1.00 80.12 109 SER A O 1
ATOM 817 N N . THR A 1 110 ? 6.506 -12.734 -13.288 1.00 83.44 110 THR A N 1
ATOM 818 C CA . THR A 1 110 ? 7.485 -12.145 -12.365 1.00 83.44 110 THR A CA 1
ATOM 819 C C . THR A 1 110 ? 7.999 -10.838 -12.941 1.00 83.44 110 THR A C 1
ATOM 821 O O . THR A 1 110 ? 8.401 -10.799 -14.102 1.00 83.44 110 THR A O 1
ATOM 824 N N . LEU A 1 111 ? 8.017 -9.784 -12.126 1.00 83.75 111 LEU A N 1
ATOM 825 C CA . LEU A 1 111 ? 8.513 -8.470 -12.523 1.00 83.75 111 LEU A CA 1
ATOM 826 C C . LEU A 1 111 ? 9.694 -8.072 -11.645 1.00 83.75 111 LEU A C 1
ATOM 828 O O . LEU A 1 111 ? 9.598 -8.065 -10.413 1.00 83.75 111 LEU A O 1
ATOM 832 N N . PHE A 1 112 ? 10.802 -7.710 -12.284 1.00 84.44 112 PHE A N 1
ATOM 833 C CA . PHE A 1 112 ? 11.873 -6.991 -11.615 1.00 84.44 112 PHE A CA 1
ATOM 834 C C . PHE A 1 112 ? 11.509 -5.513 -11.540 1.00 84.44 112 PHE A C 1
ATOM 836 O O . PHE A 1 112 ? 11.226 -4.885 -12.558 1.00 84.44 112 PHE A O 1
ATOM 843 N N . VAL A 1 113 ? 11.510 -4.966 -10.328 1.00 85.06 113 VAL A N 1
ATOM 844 C CA . VAL A 1 113 ? 11.251 -3.551 -10.092 1.00 85.06 113 VAL A CA 1
ATOM 845 C C . VAL A 1 113 ? 12.527 -2.922 -9.539 1.00 85.06 113 VAL A C 1
ATOM 847 O O . VAL A 1 113 ? 12.931 -3.240 -8.414 1.00 85.06 113 VAL A O 1
ATOM 850 N N . PRO A 1 114 ? 13.177 -2.035 -10.305 1.00 83.69 114 PRO A N 1
ATOM 851 C CA . PRO A 1 114 ? 14.355 -1.312 -9.852 1.00 83.69 114 PRO A CA 1
ATOM 852 C C . PRO A 1 114 ? 14.036 -0.424 -8.649 1.00 83.69 114 PRO A C 1
ATOM 854 O O . PRO A 1 114 ? 12.938 0.125 -8.519 1.00 83.69 114 PRO A O 1
ATOM 857 N N . HIS A 1 115 ? 15.012 -0.269 -7.758 1.00 84.12 115 HIS A N 1
ATOM 858 C CA . HIS A 1 115 ? 14.880 0.651 -6.636 1.00 84.12 115 HIS A CA 1
ATOM 859 C C . HIS A 1 115 ? 14.806 2.095 -7.147 1.00 84.12 115 HIS A C 1
ATOM 861 O O . HIS A 1 115 ? 15.648 2.519 -7.934 1.00 84.12 115 HIS A O 1
ATOM 867 N N . GLY A 1 116 ? 13.799 2.850 -6.705 1.00 81.50 116 GLY A N 1
ATOM 868 C CA . GLY A 1 116 ? 13.599 4.231 -7.144 1.00 81.50 116 GLY A CA 1
ATOM 869 C C . GLY A 1 116 ? 12.994 4.370 -8.544 1.00 81.50 116 GLY A C 1
ATOM 870 O O . GLY A 1 116 ? 13.064 5.455 -9.118 1.00 81.50 116 GLY A O 1
ATOM 871 N N . ALA A 1 117 ? 12.398 3.307 -9.096 1.00 84.00 117 ALA A N 1
ATOM 872 C CA . ALA A 1 117 ? 11.661 3.400 -10.351 1.00 84.00 117 ALA A CA 1
ATOM 873 C C . ALA A 1 117 ? 10.538 4.453 -10.266 1.00 84.00 117 ALA A C 1
ATOM 875 O O . ALA A 1 117 ? 9.784 4.519 -9.290 1.00 84.00 117 ALA A O 1
ATOM 876 N N . GLN A 1 118 ? 10.425 5.270 -11.309 1.00 85.69 118 GLN A N 1
ATOM 877 C CA . GLN A 1 118 ? 9.355 6.236 -11.495 1.00 85.69 118 GLN A CA 1
ATOM 878 C C . GLN A 1 118 ? 8.133 5.545 -12.098 1.00 85.69 118 GLN A C 1
ATOM 880 O O . GLN A 1 118 ? 8.204 4.835 -13.101 1.00 85.69 118 GLN A O 1
ATOM 885 N N . LEU A 1 119 ? 6.992 5.769 -11.463 1.00 85.81 119 LEU A N 1
ATOM 886 C CA . LEU A 1 119 ? 5.716 5.171 -11.819 1.00 85.81 119 LEU A CA 1
ATOM 887 C C . LEU A 1 119 ? 4.944 6.184 -12.669 1.00 85.81 119 LEU A C 1
ATOM 889 O O . LEU A 1 119 ? 4.396 7.147 -12.136 1.00 85.81 119 LEU A O 1
ATOM 893 N N . LEU A 1 120 ? 4.938 5.996 -13.989 1.00 83.00 120 LEU A N 1
ATOM 894 C CA . LEU A 1 120 ? 4.250 6.878 -14.931 1.00 83.00 120 LEU A CA 1
ATOM 895 C C . LEU A 1 120 ? 2.893 6.286 -15.334 1.00 83.00 120 LEU A C 1
ATOM 897 O O . LEU A 1 120 ? 2.776 5.106 -15.668 1.00 83.00 120 LEU A O 1
ATOM 901 N N . GLY A 1 121 ? 1.851 7.114 -15.317 1.00 77.44 121 GLY A N 1
ATOM 902 C CA . GLY A 1 121 ? 0.483 6.694 -15.626 1.00 77.44 121 GLY A CA 1
ATOM 903 C C . GLY A 1 121 ? -0.362 6.400 -14.380 1.00 77.44 121 GLY A C 1
ATOM 904 O O . GLY A 1 121 ? -0.011 6.826 -13.277 1.00 77.44 121 GLY A O 1
ATOM 905 N N . PRO A 1 122 ? -1.510 5.723 -14.539 1.00 80.56 122 PRO A N 1
ATOM 906 C CA . PRO A 1 122 ? -2.521 5.622 -13.491 1.00 80.56 122 PRO A CA 1
ATOM 907 C C . PRO A 1 122 ? -2.154 4.550 -12.458 1.00 80.56 122 PRO A C 1
ATOM 909 O O . PRO A 1 122 ? -2.717 3.462 -12.456 1.00 80.56 122 PRO A O 1
ATOM 912 N N . TRP A 1 123 ? -1.194 4.824 -11.575 1.00 83.00 123 TRP A N 1
ATOM 913 C CA . TRP A 1 123 ? -0.808 3.935 -10.470 1.00 83.00 123 TRP A CA 1
ATOM 914 C C . TRP A 1 123 ? -1.686 4.141 -9.230 1.00 83.00 123 TRP A C 1
ATOM 916 O O . TRP A 1 123 ? -2.074 5.280 -8.966 1.00 83.00 123 TRP A O 1
ATOM 926 N N . PRO A 1 124 ? -1.992 3.085 -8.443 1.00 83.25 124 PRO A N 1
ATOM 927 C CA . PRO A 1 124 ? -2.634 3.283 -7.156 1.00 83.25 124 PRO A CA 1
ATOM 928 C C . PRO A 1 124 ? -1.729 4.138 -6.275 1.00 83.25 124 PRO A C 1
ATOM 930 O O . PRO A 1 124 ? -0.505 3.979 -6.235 1.00 83.25 124 PRO A O 1
ATOM 933 N N . SER A 1 125 ? -2.346 5.054 -5.551 1.00 82.75 125 SER A N 1
ATOM 934 C CA . SER A 1 125 ? -1.676 5.840 -4.534 1.00 82.75 125 SER A CA 1
ATOM 935 C C . SER A 1 125 ? -1.107 4.931 -3.439 1.00 82.75 125 SER A C 1
ATOM 937 O O . SER A 1 125 ? -1.576 3.814 -3.197 1.00 82.75 125 SER A O 1
ATOM 939 N N . ARG A 1 126 ? -0.104 5.431 -2.706 1.00 79.12 126 ARG A N 1
ATOM 940 C CA . ARG A 1 126 ? 0.440 4.707 -1.544 1.00 79.12 126 ARG A CA 1
ATOM 941 C C . ARG A 1 126 ? -0.660 4.354 -0.540 1.00 79.12 126 ARG A C 1
ATOM 943 O O . ARG A 1 126 ? -0.707 3.219 -0.077 1.00 79.12 126 ARG A O 1
ATOM 950 N N . ALA A 1 127 ? -1.584 5.285 -0.296 1.00 75.00 127 ALA A N 1
ATOM 951 C CA . ALA A 1 127 ? -2.711 5.092 0.610 1.00 75.00 127 ALA A CA 1
ATOM 952 C C . ALA A 1 127 ? -3.628 3.929 0.186 1.00 75.00 127 ALA A C 1
ATOM 954 O O . ALA A 1 127 ? -4.066 3.159 1.037 1.00 75.00 127 ALA A O 1
ATOM 955 N N . GLU A 1 128 ? -3.882 3.756 -1.114 1.00 79.56 128 GLU A N 1
ATOM 956 C CA . GLU A 1 128 ? -4.655 2.618 -1.632 1.00 79.56 128 GLU A CA 1
ATOM 957 C C . GLU A 1 128 ? -3.878 1.305 -1.502 1.00 79.56 128 GLU A C 1
ATOM 959 O O . GLU A 1 128 ? -4.436 0.303 -1.058 1.00 79.56 128 GLU A O 1
ATOM 964 N N . SER A 1 129 ? -2.575 1.306 -1.809 1.00 78.62 129 SER A N 1
ATOM 965 C CA . SER A 1 129 ? -1.737 0.107 -1.655 1.00 78.62 129 SER A CA 1
ATOM 966 C C . SER A 1 129 ? -1.640 -0.367 -0.197 1.00 78.62 129 SER A C 1
ATOM 968 O O . SER A 1 129 ? -1.678 -1.569 0.076 1.00 78.62 129 SER A O 1
ATOM 970 N N . ASP A 1 130 ? -1.577 0.569 0.753 1.00 77.81 130 ASP A N 1
ATOM 971 C CA . ASP A 1 130 ? -1.529 0.267 2.182 1.00 77.81 130 ASP A CA 1
ATOM 972 C C . ASP A 1 130 ? -2.892 -0.196 2.704 1.00 77.81 130 ASP A C 1
ATOM 974 O O . ASP A 1 130 ? -2.958 -1.154 3.475 1.00 77.81 130 ASP A O 1
ATOM 978 N N . ALA A 1 131 ? -3.984 0.409 2.228 1.00 76.44 131 ALA A N 1
ATOM 979 C CA . ALA A 1 131 ? -5.341 -0.038 2.529 1.00 76.44 131 ALA A CA 1
ATOM 980 C C . ALA A 1 131 ? -5.603 -1.469 2.032 1.00 76.44 131 ALA A C 1
ATOM 982 O O . ALA A 1 131 ? -6.157 -2.284 2.771 1.00 76.44 131 ALA A O 1
ATOM 983 N N . LEU A 1 132 ? -5.144 -1.813 0.824 1.00 77.31 132 LEU A N 1
ATOM 984 C CA . LEU A 1 132 ? -5.231 -3.176 0.294 1.00 77.31 132 LEU A CA 1
ATOM 985 C C . LEU A 1 132 ? -4.442 -4.174 1.153 1.00 77.31 132 LEU A C 1
ATOM 987 O O . LEU A 1 132 ? -4.932 -5.276 1.408 1.00 77.31 132 LEU A O 1
ATOM 991 N N . MET A 1 133 ? -3.263 -3.793 1.655 1.00 77.50 133 MET A N 1
ATOM 992 C CA . MET A 1 133 ? -2.496 -4.643 2.572 1.00 77.50 133 MET A CA 1
ATOM 993 C C . MET A 1 133 ? -3.223 -4.837 3.910 1.00 77.50 133 MET A C 1
ATOM 995 O O . MET A 1 133 ? -3.341 -5.966 4.380 1.00 77.50 133 MET A O 1
ATOM 999 N N . LEU A 1 134 ? -3.738 -3.757 4.505 1.00 73.56 134 LEU A N 1
ATOM 1000 C CA . LEU A 1 134 ? -4.486 -3.797 5.768 1.00 73.56 134 LEU A CA 1
ATOM 1001 C C . LEU A 1 134 ? -5.772 -4.623 5.654 1.00 73.56 134 LEU A C 1
ATOM 1003 O O . LEU A 1 134 ? -6.174 -5.275 6.614 1.00 73.56 134 LEU A O 1
ATOM 1007 N N . SER A 1 135 ? -6.398 -4.627 4.476 1.00 70.06 135 SER A N 1
ATOM 1008 C CA . SER A 1 135 ? -7.574 -5.453 4.184 1.00 70.06 135 SER A CA 1
ATOM 1009 C C . SER A 1 135 ? -7.255 -6.940 3.963 1.00 70.06 135 SER A C 1
ATOM 1011 O O . SER A 1 135 ? -8.176 -7.744 3.841 1.00 70.06 135 SER A O 1
ATOM 1013 N N . GLY A 1 136 ? -5.972 -7.317 3.891 1.00 70.06 136 GLY A N 1
ATOM 1014 C CA . GLY A 1 136 ? -5.528 -8.691 3.631 1.00 70.06 136 GLY A CA 1
ATOM 1015 C C . GLY A 1 136 ? -5.684 -9.154 2.178 1.00 70.06 136 GLY A C 1
ATOM 1016 O O . GLY A 1 136 ? -5.422 -10.315 1.883 1.00 70.06 136 GLY A O 1
ATOM 1017 N N . GLN A 1 137 ? -6.089 -8.268 1.263 1.00 68.88 137 GLN A N 1
ATOM 1018 C CA . GLN A 1 137 ? -6.282 -8.595 -0.157 1.00 68.88 137 GLN A CA 1
ATOM 1019 C C . GLN A 1 137 ? -4.978 -8.567 -0.966 1.00 68.88 137 GLN A C 1
ATOM 1021 O O . GLN A 1 137 ? -4.927 -9.083 -2.080 1.00 68.88 137 GLN A O 1
ATOM 1026 N N . LEU A 1 138 ? -3.916 -7.964 -0.421 1.00 71.44 138 LEU A N 1
ATOM 1027 C CA . LEU A 1 138 ? -2.633 -7.815 -1.102 1.00 71.44 138 LEU A CA 1
ATOM 1028 C C . LEU A 1 138 ? -1.634 -8.896 -0.653 1.00 71.44 138 LEU A C 1
ATOM 1030 O O . LEU A 1 138 ? -1.147 -8.857 0.477 1.00 71.44 138 LEU A O 1
ATOM 1034 N N . ASN A 1 139 ? -1.274 -9.820 -1.547 1.00 70.19 139 ASN A N 1
ATOM 1035 C CA . ASN A 1 139 ? -0.222 -10.814 -1.306 1.00 70.19 139 ASN A CA 1
ATOM 1036 C C . ASN A 1 139 ? 0.978 -10.571 -2.232 1.00 70.19 139 ASN A C 1
ATOM 1038 O O . ASN A 1 139 ? 1.125 -11.208 -3.271 1.00 70.19 139 ASN A O 1
ATOM 1042 N N . CYS A 1 140 ? 1.839 -9.624 -1.859 1.00 74.56 140 CYS A N 1
ATOM 1043 C CA . CYS A 1 140 ? 3.048 -9.326 -2.625 1.00 74.56 140 CYS A CA 1
ATOM 1044 C C . CYS A 1 140 ? 4.192 -10.230 -2.170 1.00 74.56 140 CYS A C 1
ATOM 1046 O O . CYS A 1 140 ? 4.897 -9.923 -1.203 1.00 74.56 140 CYS A O 1
ATOM 1048 N N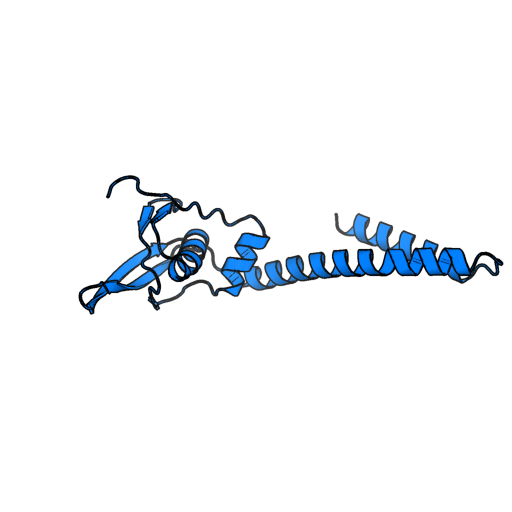 . ARG A 1 141 ? 4.399 -11.343 -2.873 1.00 78.31 141 ARG A N 1
ATOM 1049 C CA . ARG A 1 141 ? 5.532 -12.228 -2.605 1.00 78.31 141 ARG A CA 1
ATOM 1050 C C . ARG A 1 141 ? 6.775 -11.707 -3.326 1.00 78.31 141 ARG A C 1
ATOM 1052 O O . ARG A 1 141 ? 6.846 -11.705 -4.554 1.00 78.31 141 ARG A O 1
ATOM 1059 N N . ARG A 1 142 ? 7.779 -11.285 -2.552 1.00 78.88 142 ARG A N 1
ATOM 1060 C CA . ARG A 1 142 ? 9.135 -11.086 -3.078 1.00 78.88 142 ARG A CA 1
ATOM 1061 C C . ARG A 1 142 ? 9.733 -12.456 -3.379 1.00 78.88 142 ARG A C 1
ATOM 1063 O O . ARG A 1 142 ? 9.662 -13.353 -2.541 1.00 78.88 142 ARG A O 1
ATOM 1070 N N . VAL A 1 143 ? 10.335 -12.595 -4.548 1.00 81.06 143 VAL A N 1
ATOM 1071 C CA . VAL A 1 143 ? 11.073 -13.798 -4.938 1.00 81.06 143 VAL A CA 1
ATOM 1072 C C . VAL A 1 143 ? 12.538 -13.414 -4.963 1.00 81.06 143 VAL A C 1
ATOM 1074 O O . VAL A 1 143 ? 12.878 -12.403 -5.566 1.00 81.06 143 VAL A O 1
ATOM 1077 N N . SER A 1 144 ? 13.409 -14.165 -4.299 1.00 69.06 144 SER A N 1
ATOM 1078 C CA . SER A 1 144 ? 14.843 -14.070 -4.566 1.00 69.06 144 SER A CA 1
ATOM 1079 C C . SER A 1 144 ? 15.116 -14.913 -5.801 1.00 69.06 144 SER A C 1
ATOM 1081 O O . SER A 1 144 ? 14.942 -16.132 -5.750 1.00 69.06 144 SER A O 1
ATOM 1083 N N . VAL A 1 145 ? 15.51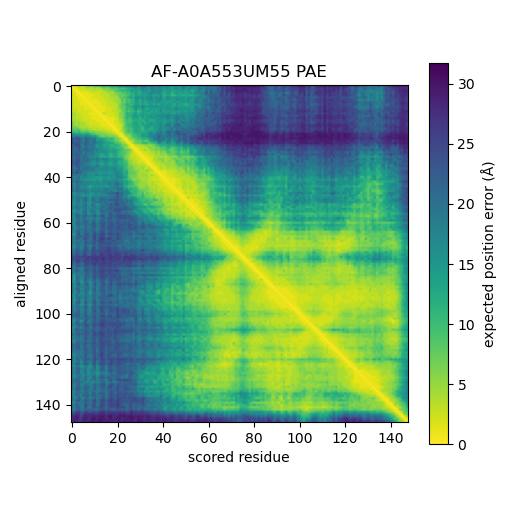3 -14.291 -6.908 1.00 59.78 145 VAL A N 1
ATOM 1084 C CA . VAL A 1 145 ? 16.125 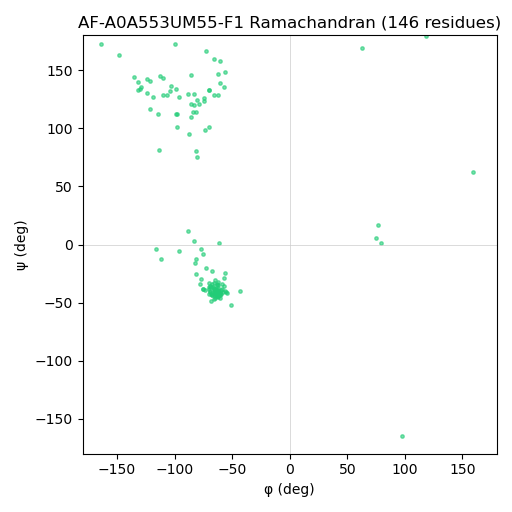-15.052 -7.996 1.00 59.78 145 VAL A CA 1
ATOM 1085 C C . VAL A 1 145 ? 17.490 -15.482 -7.464 1.00 59.78 145 VAL A C 1
ATOM 1087 O O . VAL A 1 145 ? 18.389 -14.663 -7.312 1.00 59.78 145 VAL A O 1
ATOM 1090 N N . ALA A 1 146 ? 17.594 -16.737 -7.027 1.00 42.09 146 ALA A N 1
ATOM 1091 C CA . ALA A 1 146 ? 18.863 -17.327 -6.632 1.00 42.09 146 ALA A CA 1
ATOM 1092 C C . ALA A 1 146 ? 19.654 -17.590 -7.915 1.00 42.09 146 ALA A C 1
ATOM 1094 O O . ALA A 1 146 ? 19.377 -18.562 -8.615 1.00 42.09 146 ALA A O 1
ATOM 1095 N N . GLY A 1 147 ? 20.572 -16.691 -8.252 1.00 47.22 147 GLY A N 1
ATOM 1096 C CA . GLY A 1 147 ? 21.399 -16.845 -9.440 1.00 47.22 147 GLY A CA 1
ATOM 1097 C C . GLY A 1 147 ? 21.995 -15.537 -9.928 1.00 47.22 147 GLY A C 1
ATOM 1098 O O . GLY A 1 147 ? 21.671 -15.133 -11.034 1.00 47.22 147 GLY A O 1
ATOM 1099 N N . GLU A 1 148 ? 22.830 -14.912 -9.099 1.00 35.84 148 GLU A N 1
ATOM 1100 C CA . GLU A 1 148 ? 24.020 -14.146 -9.503 1.00 35.84 148 GLU A CA 1
ATOM 1101 C C . GLU A 1 148 ? 24.991 -14.074 -8.319 1.00 35.84 148 GLU A C 1
ATOM 1103 O O . GLU A 1 148 ? 24.525 -13.805 -7.185 1.00 35.84 148 GLU A O 1
#

Sequence (148 aa):
MTWFYLLTSILMGLALLALLLRPDPQRPLTLWLLAALLPVLVAVTAAMFGQAQAQRTLSAFNPALQDRALAWRDAGGSENTSTLSLGGLDAACVVRAAQRGGTYQLSNSTLFVPHGAQLLGPWPSRAESDALMLSGQLNCRRVSVAGE

Foldseek 3Di:
DVVVVVVVVVVVVVVLVVVVPDPDPCVVVNVVVVVVVVVVVVVVVVLVVLLVLLVVLCVPQDQDFDWWKKWDADPVRDIDIDIDGHGLQQLLLLVVCLCVFAWWDDPVDIDGHGHNIDIGDDGRDPSNSVSCVSVVNHDIDGDPPPDD

Secondary structure (DSSP, 8-state):
-HHHHHHHHHHHHHHHHHHHH---TTHHHHHHHHHHHHHHHHHHHHHHHHHHHHHHHHTT---S-EEEEEEEE-TTS-EEEEEEEE-HHHHHHHHHHHHH-EEEE-SS-EEEE-TT-EEESSPPPHHHHHHHHHTT----EE------

pLDDT: mean 75.44, std 8.95, range [35.84, 87.38]